Protein AF-A0A4R4XXM4-F1 (afdb_monomer)

Radius of gyration: 14.5 Å; Cα contacts (8 Å, |Δi|>4): 293; chains: 1; bounding box: 31×34×39 Å

Nearest PDB structures (foldseek):
  8iha-assembly1_B  TM=5.833E-01  e=1.882E+00  Mycobacterium tuberculosis H37Rv
  3njo-assembly1_A  TM=2.611E-01  e=1.439E-01  Arabidopsis thaliana
  1v8c-assembly1_A  TM=3.221E-01  e=2.122E+00  Thermus thermophilus
  4ds8-assembly1_A  TM=2.256E-01  e=7.677E-01  Arabidopsis thaliana
  5f9d-assembly1_A  TM=2.824E-01  e=3.225E+00  Helicobacter pylori

pLDDT: mean 84.06, std 13.47, range [37.56, 96.31]

Solvent-accessible surface area (backbone atoms only — not comparable to full-atom values): 7434 Å² total; per-residue (Å²): 141,76,93,76,83,72,74,59,45,68,72,55,58,54,71,68,58,54,20,57,60,40,74,67,22,65,58,47,69,52,77,43,77,54,92,40,22,17,34,30,44,18,77,60,39,24,35,42,35,32,36,56,48,80,40,76,83,78,81,40,88,53,80,68,43,79,38,85,90,40,75,25,31,36,67,44,78,40,83,79,56,38,25,14,27,32,33,34,73,62,37,78,31,90,88,49,92,80,26,23,34,32,42,36,24,35,22,37,30,72,51,66,63,100,70,58,36,51,65,37,18,48,56,49,44,33,52,36,52,73,67,47,77,86,111

Organism: NCBI:txid2530387

Foldseek 3Di:
DDPPPDDQQVPLDDPVLVCVLVVNFDWDWPQDPDRFKTWTAGPLGKIKMKGKDWFDDDAAPDDWDDLPPFTWHFNDADVVQGKTKIKHFQAFDPPPPRIGTMIMIMIGRNSSPPDHRHVSRSVRSSSSSVRRDRD

Sequence (135 aa):
MRDRGGFDPCEILDQAAIRDAAMAGSADSAGGEGLYACKWMADNSVAVTVSFEVGALGSGSVPPVDLAGVPGIVAQVSADPPTCAVGWEHRKNANANGESEIVQIEIMNMGRVPMDPCANATKLAQQARAKLPTA

Mean predicted aligned error: 6.55 Å

Secondary structure (DSSP, 8-state):
--------TTTSS-HHHHHHHTTT--EEEE--SSTTEEEEEETTSEEEEEEEEEE-----SSPPEESSSSEEEEEEEEETTEEEEEEEEEEE-TTTTTPEEEEEEEEEETT--S--HHHHHHHHHHHHHHHSPP-

InterPro domains:
  IPR024520 Protein of unknown function DUF3558 [PF12079] (6-128)

Structure (mmCIF, N/CA/C/O backbone):
data_AF-A0A4R4XXM4-F1
#
_entry.id   AF-A0A4R4XXM4-F1
#
loop_
_atom_site.group_PDB
_atom_site.id
_atom_site.type_symbol
_atom_site.label_atom_id
_atom_site.label_alt_id
_atom_site.label_comp_id
_atom_site.label_asym_id
_atom_site.label_entity_id
_atom_site.label_seq_id
_atom_site.pdbx_PDB_ins_code
_atom_site.Cartn_x
_atom_site.Cartn_y
_atom_site.Cartn_z
_atom_site.occupancy
_atom_site.B_iso_or_equiv
_atom_site.auth_seq_id
_atom_site.auth_comp_id
_atom_site.auth_asym_id
_atom_site.auth_atom_id
_atom_site.pdbx_PDB_model_num
ATOM 1 N N . MET A 1 1 ? -14.823 -18.931 24.014 1.00 37.56 1 MET A N 1
ATOM 2 C CA . MET A 1 1 ? -13.484 -18.753 24.632 1.00 37.56 1 MET A CA 1
ATOM 3 C C . MET A 1 1 ? -12.474 -19.327 23.643 1.00 37.56 1 MET A C 1
ATOM 5 O O . MET A 1 1 ? -12.473 -20.532 23.491 1.00 37.56 1 MET A O 1
ATOM 9 N N . ARG A 1 2 ? -11.660 -18.605 22.873 1.00 38.28 2 ARG A N 1
ATOM 10 C CA . ARG A 1 2 ? -11.156 -17.227 22.892 1.00 38.28 2 ARG A CA 1
ATOM 11 C C . ARG A 1 2 ? -10.941 -16.818 21.421 1.00 38.28 2 ARG A C 1
ATOM 13 O O . ARG A 1 2 ? -10.119 -17.454 20.769 1.00 38.28 2 ARG A O 1
ATOM 20 N N . ASP A 1 3 ? -11.612 -15.780 20.928 1.00 38.19 3 ASP A N 1
ATOM 21 C CA . ASP A 1 3 ? -11.178 -15.092 19.705 1.00 38.19 3 ASP A CA 1
ATOM 22 C C . ASP A 1 3 ? -9.888 -14.336 20.029 1.00 38.19 3 ASP A C 1
ATOM 24 O O . ASP A 1 3 ? -9.898 -13.210 20.520 1.00 38.19 3 ASP A O 1
ATOM 28 N N . ARG A 1 4 ? -8.747 -14.994 19.822 1.00 44.00 4 ARG A N 1
ATOM 29 C CA . ARG A 1 4 ? -7.448 -14.326 19.679 1.00 44.00 4 ARG A CA 1
ATOM 30 C C . ARG A 1 4 ? -7.235 -14.012 18.198 1.00 44.00 4 ARG A C 1
ATOM 32 O O . ARG A 1 4 ? -6.269 -14.479 17.610 1.00 44.00 4 ARG A O 1
ATOM 39 N N . GLY A 1 5 ? -8.179 -13.293 17.591 1.00 48.34 5 GLY A N 1
ATOM 40 C CA . GLY A 1 5 ? -8.130 -12.896 16.183 1.00 48.34 5 GLY A CA 1
ATOM 41 C C . GLY A 1 5 ? -7.086 -11.806 15.952 1.00 48.34 5 GLY A C 1
ATOM 42 O O . GLY A 1 5 ? -7.436 -10.642 15.772 1.00 48.34 5 GLY A O 1
ATOM 43 N N . GLY A 1 6 ? -5.807 -12.168 16.050 1.00 59.84 6 GLY A N 1
ATOM 44 C CA . GLY A 1 6 ? -4.723 -11.394 15.458 1.00 59.84 6 GLY A CA 1
ATOM 45 C C . GLY A 1 6 ? -4.684 -11.712 13.968 1.00 59.84 6 GLY A C 1
ATOM 46 O O . GLY A 1 6 ? -4.678 -12.886 13.606 1.00 59.84 6 GLY A O 1
ATOM 47 N N . PHE A 1 7 ? -4.730 -10.687 13.121 1.00 71.62 7 PHE A N 1
ATOM 48 C CA . PHE A 1 7 ? -4.552 -10.859 11.682 1.00 71.62 7 PHE A CA 1
ATOM 49 C C . PHE A 1 7 ? -3.080 -11.122 11.400 1.00 71.62 7 PHE A C 1
ATOM 51 O O . PHE A 1 7 ? -2.232 -10.399 11.921 1.00 71.62 7 PHE A O 1
ATOM 58 N N . ASP A 1 8 ? -2.787 -12.137 10.590 1.00 80.56 8 ASP A N 1
ATOM 59 C CA . ASP A 1 8 ? -1.444 -12.325 10.055 1.00 80.56 8 ASP A CA 1
ATOM 60 C C . ASP A 1 8 ? -1.240 -11.335 8.894 1.00 80.56 8 ASP A C 1
ATOM 62 O O . ASP A 1 8 ? -1.920 -11.451 7.867 1.00 80.56 8 ASP A O 1
ATOM 66 N N . PRO A 1 9 ? -0.326 -10.354 9.014 1.00 84.12 9 PRO A N 1
ATOM 67 C CA . PRO A 1 9 ? -0.070 -9.390 7.950 1.00 84.12 9 PRO A CA 1
ATOM 68 C C . PRO A 1 9 ? 0.410 -10.046 6.650 1.00 84.12 9 PRO A C 1
ATOM 70 O O . PRO A 1 9 ? 0.211 -9.481 5.574 1.00 84.12 9 PRO A O 1
ATOM 73 N N . CYS A 1 10 ? 1.019 -11.234 6.732 1.00 86.00 10 CYS A N 1
ATOM 74 C CA . CYS A 1 10 ? 1.502 -11.974 5.573 1.00 86.00 10 CYS A CA 1
ATOM 75 C C . CYS A 1 10 ? 0.381 -12.620 4.749 1.00 86.00 10 CYS A C 1
ATOM 77 O O . CYS A 1 10 ? 0.598 -12.925 3.578 1.00 86.00 10 CYS A O 1
ATOM 79 N N . GLU A 1 11 ? -0.809 -12.820 5.321 1.00 86.44 11 GLU A N 1
ATOM 80 C CA . GLU A 1 11 ? -1.919 -13.510 4.646 1.00 86.44 11 GLU A CA 1
ATOM 81 C C . GLU A 1 11 ? -2.938 -12.551 4.008 1.00 86.44 11 GLU A C 1
ATOM 83 O O . GLU A 1 11 ? -3.852 -12.973 3.299 1.00 86.44 11 GLU A O 1
ATOM 88 N N . ILE A 1 12 ? -2.792 -11.241 4.224 1.00 87.44 12 ILE A N 1
ATOM 89 C CA . ILE A 1 12 ? -3.763 -10.245 3.748 1.00 87.44 12 ILE A CA 1
ATOM 90 C C . ILE A 1 12 ? -3.672 -10.051 2.237 1.00 87.44 12 ILE A C 1
ATOM 92 O O . ILE A 1 12 ? -4.690 -9.914 1.562 1.00 87.44 12 ILE A O 1
ATOM 96 N N . LEU A 1 13 ? -2.470 -10.020 1.673 1.00 89.06 13 LEU A N 1
ATOM 97 C CA . LEU A 1 13 ? -2.276 -9.786 0.244 1.00 89.06 13 LEU A CA 1
ATOM 98 C C . LEU A 1 13 ? -2.030 -11.107 -0.482 1.00 89.06 13 LEU A C 1
ATOM 100 O O . LEU A 1 13 ? -1.246 -11.935 -0.032 1.00 89.06 13 LEU A O 1
ATOM 104 N N . ASP A 1 14 ? -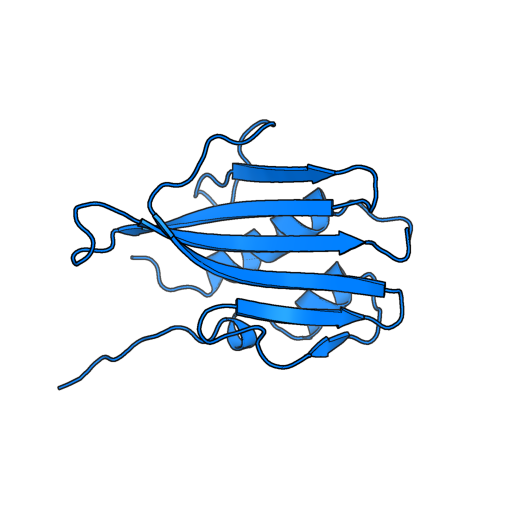2.673 -11.293 -1.638 1.00 88.69 14 ASP A N 1
ATOM 105 C CA . ASP A 1 14 ? -2.367 -12.457 -2.474 1.00 88.69 14 ASP A CA 1
ATOM 106 C C . ASP A 1 14 ? -1.001 -12.283 -3.134 1.00 88.69 14 ASP A C 1
ATOM 108 O O . ASP A 1 14 ? -0.605 -11.176 -3.510 1.00 88.69 14 ASP A O 1
ATOM 112 N N . GLN A 1 15 ? -0.313 -13.394 -3.391 1.00 87.31 15 GLN A N 1
ATOM 113 C CA . GLN A 1 15 ? 0.996 -13.367 -4.044 1.00 87.31 15 GLN A CA 1
ATOM 114 C C . GLN A 1 15 ? 0.963 -12.678 -5.421 1.00 87.31 15 GLN A C 1
ATOM 116 O O . GLN A 1 15 ? 1.932 -12.024 -5.803 1.00 87.31 15 GLN A O 1
ATOM 121 N N . ALA A 1 16 ? -0.147 -12.787 -6.159 1.00 89.81 16 ALA A N 1
ATOM 122 C CA . ALA A 1 16 ? -0.327 -12.087 -7.432 1.00 89.81 16 ALA A CA 1
ATOM 123 C C . ALA A 1 16 ? -0.344 -10.560 -7.253 1.00 89.81 16 ALA A C 1
ATOM 125 O O . ALA A 1 16 ? 0.306 -9.848 -8.011 1.00 89.81 16 ALA A O 1
ATOM 126 N N . ALA A 1 17 ? -1.010 -10.062 -6.209 1.00 91.75 17 ALA A N 1
ATOM 127 C CA . ALA A 1 17 ? -1.052 -8.637 -5.900 1.00 91.75 17 ALA A CA 1
ATOM 128 C C . ALA A 1 17 ? 0.333 -8.091 -5.538 1.00 91.75 17 ALA A C 1
ATOM 130 O O . ALA A 1 17 ? 0.726 -7.029 -6.018 1.00 91.75 17 ALA A O 1
ATOM 131 N N . ILE A 1 18 ? 1.085 -8.846 -4.729 1.00 91.38 18 ILE A N 1
ATOM 132 C CA . ILE A 1 18 ? 2.456 -8.498 -4.342 1.00 91.38 18 ILE A CA 1
ATOM 133 C C . ILE A 1 18 ? 3.358 -8.453 -5.579 1.00 91.38 18 ILE A C 1
ATOM 135 O O . ILE A 1 18 ? 4.079 -7.477 -5.769 1.00 91.38 18 ILE A O 1
ATOM 139 N N . ARG A 1 19 ? 3.283 -9.466 -6.453 1.00 90.25 19 ARG A N 1
ATOM 140 C CA . ARG A 1 19 ? 4.048 -9.500 -7.710 1.00 90.25 19 ARG A CA 1
ATOM 141 C C . ARG A 1 19 ? 3.703 -8.323 -8.615 1.00 90.25 19 ARG A C 1
ATOM 143 O O . ARG A 1 19 ? 4.614 -7.670 -9.108 1.00 90.25 19 ARG A O 1
ATOM 150 N N . ASP A 1 20 ? 2.423 -8.019 -8.805 1.00 91.81 20 ASP A N 1
ATOM 151 C CA . ASP A 1 20 ? 1.989 -6.875 -9.614 1.00 91.81 20 ASP A CA 1
ATOM 152 C C . ASP A 1 20 ? 2.534 -5.552 -9.056 1.00 91.81 20 ASP A C 1
ATOM 154 O O . ASP A 1 20 ? 3.079 -4.737 -9.801 1.00 91.81 20 ASP A O 1
ATOM 158 N N . ALA A 1 21 ? 2.421 -5.341 -7.741 1.00 91.19 21 ALA A N 1
ATOM 159 C CA . ALA A 1 21 ? 2.902 -4.130 -7.079 1.00 91.19 21 ALA A CA 1
ATOM 160 C C . ALA A 1 21 ? 4.432 -3.996 -7.124 1.00 91.19 21 ALA A C 1
ATOM 162 O O . ALA A 1 21 ? 4.948 -2.881 -7.224 1.00 91.19 21 ALA A O 1
ATOM 163 N N . ALA A 1 22 ? 5.138 -5.127 -7.105 1.00 89.00 22 ALA A N 1
ATOM 164 C CA . ALA A 1 22 ? 6.582 -5.225 -7.271 1.00 89.00 22 ALA A CA 1
ATOM 165 C C . ALA A 1 22 ? 7.025 -5.313 -8.746 1.00 89.00 22 ALA A C 1
ATOM 167 O O . ALA A 1 22 ? 8.156 -5.709 -9.026 1.00 89.00 22 ALA A O 1
ATOM 168 N N . MET A 1 23 ? 6.165 -4.940 -9.703 1.00 90.25 23 MET A N 1
ATOM 169 C CA . MET A 1 23 ? 6.479 -4.901 -11.140 1.00 90.25 23 MET A CA 1
ATOM 170 C C . MET A 1 23 ? 6.912 -6.260 -11.712 1.00 90.25 23 MET A C 1
ATOM 172 O O . MET A 1 23 ? 7.900 -6.363 -12.437 1.00 90.25 23 MET A O 1
ATOM 176 N N . ALA A 1 24 ? 6.154 -7.303 -11.376 1.00 82.31 24 ALA A N 1
ATOM 177 C CA . ALA A 1 24 ? 6.359 -8.699 -11.762 1.00 82.31 24 ALA A CA 1
ATOM 178 C C . ALA A 1 24 ? 7.677 -9.333 -11.280 1.00 82.31 24 ALA A C 1
ATOM 180 O O . ALA A 1 24 ? 7.993 -10.451 -11.693 1.00 82.31 24 ALA A O 1
ATOM 181 N N . GLY A 1 25 ? 8.416 -8.665 -10.387 1.00 73.50 25 GLY A N 1
ATOM 182 C CA . GLY A 1 25 ? 9.579 -9.255 -9.739 1.00 73.50 25 GLY A CA 1
ATOM 183 C C . GLY A 1 25 ? 9.192 -10.478 -8.908 1.00 73.50 25 GLY A C 1
ATOM 184 O O . GLY A 1 25 ? 8.101 -10.548 -8.326 1.00 73.50 25 GLY A O 1
ATOM 185 N N . SER A 1 26 ? 10.077 -11.471 -8.867 1.00 73.62 26 SER A N 1
ATOM 186 C CA . SER A 1 26 ? 9.863 -12.645 -8.022 1.00 73.62 26 SER A CA 1
ATOM 187 C C . SER A 1 26 ? 10.025 -12.214 -6.572 1.00 73.62 26 SER A C 1
ATOM 189 O O . SER A 1 26 ? 11.133 -11.950 -6.119 1.00 73.62 26 SER A O 1
ATOM 191 N N . ALA A 1 27 ? 8.902 -12.072 -5.874 1.00 72.62 27 ALA A N 1
ATOM 192 C CA . ALA A 1 27 ? 8.876 -11.678 -4.479 1.00 72.62 27 ALA A CA 1
ATOM 193 C C . ALA A 1 27 ? 8.991 -12.917 -3.590 1.00 72.62 27 ALA A C 1
ATOM 195 O O . ALA A 1 27 ? 8.057 -13.725 -3.526 1.00 72.62 27 ALA A O 1
ATOM 196 N N . ASP A 1 28 ? 10.114 -13.031 -2.888 1.00 69.56 28 ASP A N 1
ATOM 197 C CA . ASP A 1 28 ? 10.217 -13.931 -1.750 1.00 69.56 28 ASP A CA 1
ATOM 198 C C . ASP A 1 28 ? 9.683 -13.192 -0.520 1.00 69.56 28 ASP A C 1
ATOM 200 O O . ASP A 1 28 ? 10.028 -12.036 -0.246 1.00 69.56 28 ASP A O 1
ATOM 204 N N . SER A 1 29 ? 8.800 -13.849 0.229 1.00 61.44 29 SER A N 1
ATOM 205 C CA . SER A 1 29 ? 8.452 -13.385 1.567 1.00 61.44 29 SER A CA 1
ATOM 206 C C . SER A 1 29 ? 9.694 -13.530 2.439 1.00 61.44 29 SER A C 1
ATOM 208 O O . SER A 1 29 ? 10.058 -14.648 2.816 1.00 61.44 29 SER A O 1
ATOM 210 N N . ALA A 1 30 ? 10.336 -12.417 2.788 1.00 60.44 30 ALA A N 1
ATOM 211 C CA . ALA A 1 30 ? 11.189 -12.391 3.963 1.00 60.44 30 ALA A CA 1
ATOM 212 C C . ALA A 1 30 ? 10.223 -12.472 5.151 1.00 60.44 30 ALA A C 1
ATOM 214 O O . ALA A 1 30 ? 9.672 -11.459 5.569 1.00 60.44 30 ALA A O 1
ATOM 215 N N . GLY A 1 31 ? 9.893 -13.696 5.583 1.00 53.47 31 GLY A N 1
ATOM 216 C CA . GLY A 1 31 ? 8.861 -13.945 6.590 1.00 53.47 31 GLY A CA 1
ATOM 217 C C . GLY A 1 31 ? 8.984 -12.976 7.769 1.00 53.47 31 GLY A C 1
ATOM 218 O O . GLY A 1 31 ? 10.026 -12.947 8.413 1.00 53.47 31 GLY A O 1
ATOM 219 N N . GLY A 1 32 ? 7.925 -12.182 7.968 1.00 54.38 32 GLY A N 1
ATOM 220 C CA . GLY A 1 32 ? 7.671 -11.236 9.056 1.00 54.38 32 GLY A CA 1
ATOM 221 C C . GLY A 1 32 ? 8.874 -10.529 9.688 1.00 54.38 32 GLY A C 1
ATOM 222 O O . GLY A 1 32 ? 9.529 -11.085 10.569 1.00 54.38 32 GLY A O 1
ATOM 223 N N . GLU A 1 33 ? 9.078 -9.240 9.393 1.00 52.44 33 GLU A N 1
ATOM 224 C CA . GLU A 1 33 ? 9.807 -8.349 10.312 1.00 52.44 33 GLU A CA 1
ATOM 225 C C . GLU A 1 33 ? 8.908 -8.069 11.548 1.00 52.44 33 GLU A C 1
ATOM 227 O O . GLU A 1 33 ? 8.425 -6.963 11.757 1.00 52.44 33 GLU A O 1
ATOM 232 N N . GLY A 1 34 ? 8.635 -9.098 12.366 1.00 56.09 34 GLY A N 1
ATOM 233 C CA . GLY A 1 34 ? 7.852 -9.019 13.609 1.00 56.09 34 GLY A CA 1
ATOM 234 C C . GLY A 1 34 ? 6.430 -9.599 13.547 1.00 56.09 34 GLY A C 1
ATOM 235 O O . GLY A 1 34 ? 5.939 -10.005 12.503 1.00 56.09 34 GLY A O 1
ATOM 236 N N . LEU A 1 35 ? 5.750 -9.643 14.702 1.00 69.56 35 LEU A N 1
ATOM 237 C CA . LEU A 1 35 ? 4.390 -10.206 14.852 1.00 69.56 35 LEU A CA 1
ATOM 238 C C . LEU A 1 35 ? 3.284 -9.375 14.174 1.00 69.56 35 LEU A C 1
ATOM 240 O O . LEU A 1 35 ? 2.154 -9.840 14.074 1.00 69.56 35 LEU A O 1
ATOM 244 N N . TYR A 1 36 ? 3.598 -8.145 13.761 1.00 84.69 36 TYR A N 1
ATOM 245 C CA . TYR A 1 36 ? 2.630 -7.162 13.264 1.00 84.69 36 TYR A CA 1
ATOM 246 C C . TYR A 1 36 ? 3.015 -6.581 11.905 1.00 84.69 36 TYR A C 1
ATOM 248 O O . TYR A 1 36 ? 2.362 -5.653 11.440 1.00 84.69 36 TYR A O 1
ATOM 256 N N . ALA A 1 37 ? 4.053 -7.109 11.252 1.00 89.12 37 ALA A N 1
ATOM 257 C CA . ALA A 1 37 ? 4.425 -6.680 9.914 1.00 89.12 37 ALA A CA 1
ATOM 258 C C . ALA A 1 37 ? 4.887 -7.853 9.053 1.00 89.12 37 ALA A C 1
ATOM 260 O O . ALA A 1 37 ? 5.501 -8.798 9.541 1.00 89.12 37 ALA A O 1
ATOM 261 N N . CYS A 1 38 ? 4.622 -7.763 7.756 1.00 90.62 38 CYS A N 1
ATOM 262 C CA . CYS A 1 38 ? 5.135 -8.680 6.756 1.00 90.62 38 CYS A CA 1
ATOM 263 C C . CYS A 1 38 ? 5.790 -7.911 5.624 1.00 90.62 38 CYS A C 1
ATOM 265 O O . CYS A 1 38 ? 5.290 -6.865 5.210 1.00 90.62 38 CYS A O 1
ATOM 267 N N . LYS A 1 39 ? 6.903 -8.446 5.128 1.00 91.25 39 LYS A N 1
ATOM 268 C CA . LYS A 1 39 ? 7.713 -7.810 4.103 1.00 91.25 39 LYS A CA 1
ATOM 269 C C . LYS A 1 39 ? 8.063 -8.800 3.009 1.00 91.25 39 LYS A C 1
ATOM 271 O O . LYS A 1 39 ? 8.501 -9.922 3.257 1.00 91.25 39 LYS A O 1
ATOM 276 N N . TRP A 1 40 ? 7.919 -8.341 1.783 1.00 91.44 40 TRP A N 1
ATOM 277 C CA . TRP A 1 40 ? 8.333 -9.057 0.593 1.00 91.44 40 TRP A CA 1
ATOM 278 C C . TRP A 1 40 ? 9.403 -8.243 -0.103 1.00 91.44 40 TRP A C 1
ATOM 280 O O . TRP A 1 40 ? 9.273 -7.026 -0.228 1.00 91.44 40 TRP A O 1
ATOM 290 N N . MET A 1 41 ? 10.454 -8.918 -0.551 1.00 92.06 41 MET A N 1
ATOM 291 C CA . MET A 1 41 ? 11.496 -8.308 -1.363 1.00 92.06 41 MET A CA 1
ATOM 292 C C . MET A 1 41 ? 11.505 -9.002 -2.716 1.00 92.06 41 MET A C 1
ATOM 294 O O . MET A 1 41 ? 11.664 -10.221 -2.790 1.00 92.06 41 MET A O 1
ATOM 298 N N . ALA A 1 42 ? 11.317 -8.228 -3.776 1.00 92.00 42 ALA A N 1
ATOM 299 C CA . ALA A 1 42 ? 11.448 -8.717 -5.135 1.00 92.00 42 ALA A CA 1
ATOM 300 C C . ALA A 1 42 ? 12.908 -8.681 -5.613 1.00 92.00 42 ALA A C 1
ATOM 302 O O . ALA A 1 42 ? 13.712 -7.861 -5.164 1.00 92.00 42 ALA A O 1
ATOM 303 N N . ASP A 1 43 ? 13.239 -9.555 -6.562 1.00 91.56 43 ASP A N 1
ATOM 304 C CA . ASP A 1 43 ? 14.542 -9.620 -7.244 1.00 91.56 43 ASP A CA 1
ATOM 305 C C . ASP A 1 43 ? 14.993 -8.285 -7.872 1.00 91.56 43 ASP A C 1
ATOM 307 O O . ASP A 1 43 ? 16.182 -7.963 -7.883 1.00 91.56 43 ASP A O 1
ATOM 311 N N . ASN A 1 44 ? 14.051 -7.459 -8.323 1.00 92.75 44 ASN A N 1
ATOM 312 C CA . ASN A 1 44 ? 14.285 -6.103 -8.821 1.00 92.75 44 ASN A CA 1
ATOM 313 C C . ASN A 1 44 ? 14.482 -5.046 -7.714 1.00 92.75 44 ASN A C 1
ATOM 315 O O . ASN A 1 44 ? 14.485 -3.850 -8.004 1.00 92.75 44 ASN A O 1
ATOM 319 N N . SER A 1 45 ? 14.659 -5.467 -6.457 1.00 93.44 45 SER A N 1
ATOM 320 C CA . SER A 1 45 ? 14.855 -4.599 -5.288 1.00 93.44 45 SER A CA 1
ATOM 321 C C . SER A 1 45 ? 13.675 -3.660 -4.991 1.00 93.44 45 SER A C 1
ATOM 323 O O . SER A 1 45 ? 13.866 -2.546 -4.499 1.00 93.44 45 SER A O 1
ATOM 325 N N . VAL A 1 46 ? 12.448 -4.093 -5.283 1.00 95.06 46 VAL A N 1
ATOM 326 C CA . VAL A 1 46 ? 11.231 -3.465 -4.753 1.00 95.06 46 VAL A CA 1
ATOM 327 C C . VAL A 1 46 ? 10.806 -4.207 -3.488 1.00 95.06 46 VAL A C 1
ATOM 329 O O . VAL A 1 46 ? 10.598 -5.420 -3.513 1.00 95.06 46 VAL A O 1
ATOM 332 N N . ALA A 1 47 ? 10.666 -3.475 -2.385 1.00 94.31 47 ALA A N 1
ATOM 333 C CA . ALA A 1 47 ? 10.106 -3.987 -1.146 1.00 94.31 47 ALA A CA 1
ATOM 334 C C . ALA A 1 47 ? 8.632 -3.593 -1.027 1.00 94.31 47 ALA A C 1
ATOM 336 O O . ALA A 1 47 ? 8.271 -2.446 -1.295 1.00 94.31 47 ALA A O 1
ATOM 337 N N . VAL A 1 48 ? 7.807 -4.535 -0.585 1.00 94.38 48 VAL A N 1
ATOM 338 C CA . VAL A 1 48 ? 6.418 -4.307 -0.177 1.00 94.38 48 VAL A CA 1
ATOM 339 C C . VAL A 1 48 ? 6.323 -4.666 1.297 1.00 94.38 48 VAL A C 1
ATOM 341 O O . VAL A 1 48 ? 6.740 -5.758 1.676 1.00 94.38 48 VAL A O 1
ATOM 344 N N . THR A 1 49 ? 5.762 -3.784 2.116 1.00 94.12 49 THR A N 1
ATOM 345 C CA . THR A 1 49 ? 5.566 -4.023 3.549 1.00 94.12 49 THR A CA 1
ATOM 346 C C . THR A 1 49 ? 4.111 -3.777 3.910 1.00 94.12 49 THR A C 1
ATOM 348 O O . THR A 1 49 ? 3.544 -2.758 3.527 1.00 94.12 49 THR A O 1
ATOM 351 N N . VAL A 1 50 ? 3.509 -4.694 4.662 1.00 93.38 50 VAL A N 1
ATOM 352 C CA . VAL A 1 50 ? 2.219 -4.501 5.335 1.00 93.38 50 VAL A CA 1
ATOM 353 C C . VAL A 1 50 ? 2.491 -4.489 6.829 1.00 93.38 50 VAL A C 1
ATOM 355 O O . VAL A 1 50 ? 3.092 -5.437 7.328 1.00 93.38 50 VAL A O 1
ATOM 358 N N . SER A 1 51 ? 2.051 -3.460 7.546 1.00 92.12 51 SER A N 1
ATOM 359 C CA . SER A 1 51 ? 2.193 -3.372 9.000 1.00 92.12 51 SER A CA 1
ATOM 360 C C . SER A 1 51 ? 0.892 -2.980 9.698 1.00 92.12 51 SER A C 1
ATOM 362 O O . SER A 1 51 ? 0.022 -2.319 9.129 1.00 92.12 51 SER A O 1
ATOM 364 N N . PHE A 1 52 ? 0.779 -3.425 10.947 1.00 89.88 52 PHE A N 1
ATOM 365 C CA . PHE A 1 52 ? -0.278 -3.105 11.894 1.00 89.88 52 PHE A CA 1
ATOM 366 C C . PHE A 1 52 ? 0.324 -2.373 13.081 1.00 89.88 52 PHE A C 1
ATOM 368 O O . PHE A 1 52 ? 1.260 -2.858 13.716 1.00 89.88 52 PHE A O 1
ATOM 375 N N . GLU A 1 53 ? -0.254 -1.230 13.416 1.00 88.25 53 GLU A N 1
ATOM 376 C CA . GLU A 1 53 ? 0.186 -0.401 14.533 1.00 88.25 53 GLU A CA 1
ATOM 377 C C . GLU A 1 53 ? -1.023 0.027 15.364 1.00 88.25 53 GLU A C 1
ATOM 379 O O . GLU A 1 53 ? -2.141 0.119 14.860 1.00 88.25 53 GLU A O 1
ATOM 384 N N . VAL A 1 54 ? -0.822 0.274 16.657 1.00 87.06 54 VAL A N 1
ATOM 385 C CA . VAL A 1 54 ? -1.850 0.876 17.515 1.00 87.06 54 VAL A CA 1
ATOM 386 C C . VAL A 1 54 ? -1.455 2.321 17.764 1.00 87.06 54 VAL A C 1
ATOM 388 O O . VAL A 1 54 ? -0.326 2.587 18.173 1.00 87.06 54 VAL A O 1
ATOM 391 N N . GLY A 1 55 ? -2.374 3.247 17.509 1.00 86.25 55 GLY A N 1
ATOM 392 C CA . GLY A 1 55 ? -2.137 4.663 17.745 1.00 86.25 55 GLY A CA 1
ATOM 393 C C . GLY A 1 55 ? -3.160 5.559 17.060 1.00 86.25 55 GLY A C 1
ATOM 394 O O . GLY A 1 55 ? -4.298 5.166 16.796 1.00 86.25 55 GLY A O 1
ATOM 395 N N . ALA A 1 56 ? -2.741 6.788 16.771 1.00 81.62 56 ALA A N 1
ATOM 396 C CA . ALA A 1 56 ? -3.512 7.745 15.988 1.00 81.62 56 ALA A CA 1
ATOM 397 C C . ALA A 1 56 ? -2.951 7.820 14.568 1.00 81.62 56 ALA A C 1
ATOM 399 O O . ALA A 1 56 ? -1.739 7.952 14.382 1.00 81.62 56 ALA A O 1
ATOM 400 N N . LEU A 1 57 ? -3.833 7.755 13.569 1.00 81.38 57 LEU A N 1
ATOM 401 C CA . LEU A 1 57 ? -3.426 7.980 12.191 1.00 81.38 57 LEU A CA 1
ATOM 402 C C . LEU A 1 57 ? -2.928 9.426 12.069 1.00 81.38 57 LEU A C 1
ATOM 404 O O . LEU A 1 57 ? -3.633 10.362 12.450 1.00 81.38 57 LEU A O 1
ATOM 408 N N . GLY A 1 58 ? -1.696 9.601 11.592 1.00 78.50 58 GLY A N 1
ATOM 409 C CA . GLY A 1 58 ? -1.101 10.924 11.422 1.00 78.50 58 GLY A CA 1
ATOM 410 C C . GLY A 1 58 ? -1.820 11.775 10.367 1.00 78.50 58 GLY A C 1
ATOM 411 O O . GLY A 1 58 ? -2.820 11.381 9.770 1.00 78.50 58 GLY A O 1
ATOM 412 N N . SER A 1 59 ? -1.288 12.963 10.093 1.00 75.25 59 SER A N 1
ATOM 413 C CA . SER A 1 59 ? -1.706 13.758 8.935 1.00 75.25 59 SER A CA 1
ATOM 414 C C . SER A 1 59 ? -0.862 13.387 7.716 1.00 75.25 59 SER A C 1
ATOM 416 O O . SER A 1 59 ? 0.365 13.413 7.798 1.00 75.25 59 SER A O 1
ATOM 418 N N . GLY A 1 60 ? -1.505 13.079 6.589 1.00 74.06 60 GLY A N 1
ATOM 419 C CA . GLY A 1 60 ? -0.803 12.865 5.323 1.00 74.06 60 GLY A CA 1
ATOM 420 C C . GLY A 1 60 ? -0.200 14.154 4.755 1.00 74.06 60 GLY A C 1
ATOM 421 O O . GLY A 1 60 ? -0.675 15.254 5.039 1.00 74.06 60 GLY A O 1
ATOM 422 N N . SER A 1 61 ? 0.843 14.019 3.935 1.00 70.31 61 SER A N 1
ATOM 423 C CA . SER A 1 61 ? 1.514 15.145 3.259 1.00 70.31 61 SER A CA 1
ATOM 424 C C . SER A 1 61 ? 0.879 15.527 1.915 1.00 70.31 61 SER A C 1
ATOM 426 O O . SER A 1 61 ? 1.219 16.556 1.332 1.00 70.31 61 SER A O 1
ATOM 428 N N . VAL A 1 62 ? -0.055 14.710 1.427 1.00 80.12 62 VAL A N 1
ATOM 429 C CA . VAL A 1 62 ? -0.799 14.885 0.173 1.00 80.12 62 VAL A CA 1
ATOM 430 C C . VAL A 1 62 ? -2.293 14.619 0.412 1.00 80.12 62 VAL A C 1
ATOM 432 O O . VAL A 1 62 ? -2.651 14.128 1.490 1.00 80.12 62 VAL A O 1
ATOM 435 N N . PRO A 1 63 ? -3.186 14.951 -0.546 1.00 83.56 63 PRO A N 1
ATOM 436 C CA . PRO A 1 63 ? -4.613 14.694 -0.396 1.00 83.56 63 PRO A CA 1
ATOM 437 C C . PRO A 1 63 ? -4.915 13.233 -0.017 1.00 83.56 63 PRO A C 1
ATOM 439 O O . PRO A 1 63 ? -4.227 12.331 -0.504 1.00 83.56 63 PRO A O 1
ATOM 442 N N . PRO A 1 64 ? -5.938 12.988 0.824 1.00 85.00 64 PRO A N 1
ATOM 443 C CA . PRO A 1 64 ? -6.366 11.637 1.171 1.00 85.00 64 PRO A CA 1
ATOM 444 C C . PRO A 1 64 ? -6.693 10.799 -0.067 1.00 85.00 64 PRO A C 1
ATOM 446 O O . PRO A 1 64 ? -7.208 11.313 -1.062 1.00 85.00 64 PRO A O 1
ATOM 449 N N . VAL A 1 65 ? -6.437 9.498 0.025 1.00 88.25 65 VAL A N 1
ATOM 450 C CA . VAL A 1 65 ? -6.783 8.519 -1.011 1.00 88.25 65 VAL A CA 1
ATOM 451 C C . VAL A 1 65 ? -8.077 7.800 -0.642 1.00 88.25 65 VAL A C 1
ATOM 453 O O . VAL A 1 65 ? -8.336 7.548 0.533 1.00 88.25 65 VAL A O 1
ATOM 456 N N . ASP A 1 66 ? -8.891 7.452 -1.638 1.00 89.38 66 ASP A N 1
ATOM 457 C CA . ASP A 1 66 ? -10.069 6.613 -1.415 1.00 89.38 66 ASP A CA 1
ATOM 458 C C . ASP A 1 66 ? -9.682 5.128 -1.425 1.00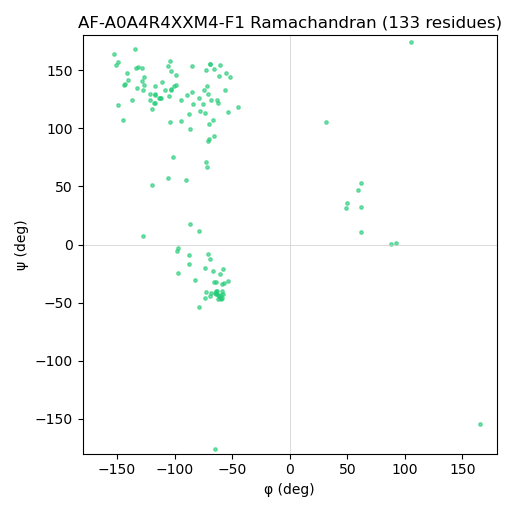 89.38 66 ASP A C 1
ATOM 460 O O . ASP A 1 66 ? -9.164 4.600 -2.416 1.00 89.38 66 ASP A O 1
ATOM 464 N N . LEU A 1 67 ? -9.948 4.448 -0.311 1.00 89.38 67 LEU A N 1
ATOM 465 C CA . LEU A 1 67 ? -9.730 3.015 -0.137 1.00 89.38 67 LEU A CA 1
ATOM 466 C C . LEU A 1 67 ? -11.069 2.272 -0.178 1.00 89.38 67 LEU A C 1
ATOM 468 O O . LEU A 1 67 ? -11.439 1.592 0.778 1.00 89.38 67 LEU A O 1
ATOM 472 N N . ALA A 1 68 ? -11.801 2.435 -1.286 1.00 84.69 68 ALA A N 1
ATOM 473 C CA . ALA A 1 68 ? -13.141 1.886 -1.495 1.00 84.69 68 ALA A CA 1
ATOM 474 C C . ALA A 1 68 ? -14.180 2.431 -0.494 1.00 84.69 68 ALA A C 1
ATOM 476 O O . ALA A 1 68 ? -14.882 1.676 0.180 1.00 84.69 68 ALA A O 1
ATOM 477 N N . GLY A 1 69 ? -14.275 3.759 -0.393 1.00 82.19 69 GLY A N 1
ATOM 478 C CA . GLY A 1 69 ? -15.210 4.461 0.492 1.00 82.19 69 GLY A CA 1
ATOM 479 C C . GLY A 1 69 ? -14.680 4.721 1.903 1.00 82.19 69 GLY A C 1
ATOM 480 O O . GLY A 1 69 ? -15.389 5.302 2.725 1.00 82.19 69 GLY A O 1
ATOM 481 N N . VAL A 1 70 ? -13.441 4.314 2.193 1.00 86.00 70 VAL A N 1
ATOM 482 C CA . VAL A 1 70 ? -12.744 4.613 3.449 1.00 86.00 70 VAL A CA 1
ATOM 483 C C . VAL A 1 70 ? -11.594 5.570 3.151 1.00 86.00 70 VAL A C 1
ATOM 485 O O . VAL A 1 70 ? -10.759 5.255 2.302 1.00 86.00 70 VAL A O 1
ATOM 488 N N . PRO A 1 71 ? -11.506 6.721 3.836 1.00 87.31 71 PRO A N 1
ATOM 489 C CA . PRO A 1 71 ? -10.394 7.634 3.632 1.00 87.31 71 PRO A CA 1
ATOM 490 C C . PRO A 1 71 ? -9.094 7.015 4.159 1.00 87.31 71 PRO A C 1
ATOM 492 O O . PRO A 1 71 ? -8.994 6.648 5.331 1.00 87.31 71 PRO A O 1
ATOM 495 N N . GLY A 1 72 ? -8.092 6.924 3.289 1.00 89.56 72 GLY A N 1
ATOM 496 C CA . GLY A 1 72 ? -6.707 6.641 3.643 1.00 89.56 72 GLY A CA 1
ATOM 497 C C . GLY A 1 72 ? -5.848 7.900 3.572 1.00 89.56 72 GLY A C 1
ATOM 498 O O . GLY A 1 72 ? -6.171 8.859 2.867 1.00 89.56 72 GLY A O 1
ATOM 499 N N . ILE A 1 73 ? -4.723 7.891 4.274 1.00 91.75 73 ILE A N 1
ATOM 500 C CA . ILE A 1 73 ? -3.683 8.912 4.156 1.00 91.75 73 ILE A CA 1
ATOM 501 C C . ILE A 1 73 ? -2.485 8.354 3.401 1.00 91.75 73 ILE A C 1
ATOM 503 O O . ILE A 1 73 ? -2.198 7.160 3.458 1.00 91.75 73 ILE A O 1
ATOM 507 N N . VAL A 1 74 ? -1.735 9.238 2.759 1.00 89.44 74 VAL A N 1
ATOM 508 C CA . VAL A 1 74 ? -0.366 8.943 2.340 1.00 89.44 74 VAL A CA 1
ATOM 509 C C . VAL A 1 74 ? 0.562 9.463 3.437 1.00 89.44 74 VAL A C 1
ATOM 511 O O . VAL A 1 74 ? 0.705 10.674 3.617 1.00 89.44 74 VAL A O 1
ATOM 514 N N . ALA A 1 75 ? 1.124 8.543 4.215 1.00 81.25 75 ALA A N 1
ATOM 515 C CA . ALA A 1 75 ? 1.896 8.829 5.423 1.00 81.25 75 ALA A CA 1
ATOM 516 C C . ALA A 1 75 ? 3.359 9.190 5.126 1.00 81.25 75 ALA A C 1
ATOM 518 O O . ALA A 1 75 ? 3.963 9.981 5.847 1.00 81.25 75 ALA A O 1
ATOM 519 N N . GLN A 1 76 ? 3.926 8.645 4.048 1.00 81.44 76 GLN A N 1
ATOM 520 C CA . GLN A 1 76 ? 5.316 8.876 3.663 1.00 81.44 76 GLN A CA 1
ATOM 521 C C . GLN A 1 76 ? 5.429 8.943 2.145 1.00 81.44 76 GLN A C 1
ATOM 523 O O . GLN A 1 76 ? 4.851 8.111 1.452 1.00 81.44 76 GLN A O 1
ATOM 528 N N . VAL A 1 77 ? 6.204 9.906 1.647 1.00 86.88 77 VAL A N 1
ATOM 529 C CA . VAL A 1 77 ? 6.653 9.975 0.252 1.00 86.88 77 VAL A CA 1
ATOM 530 C C . VAL A 1 77 ? 8.128 10.360 0.266 1.00 86.88 77 VAL A C 1
ATOM 532 O O . VAL A 1 77 ? 8.488 11.386 0.840 1.00 86.88 77 VAL A O 1
ATOM 535 N N . SER A 1 78 ? 8.980 9.552 -0.358 1.00 90.75 78 SER A N 1
ATOM 536 C CA . SER A 1 78 ? 10.388 9.886 -0.598 1.00 90.75 78 SER A CA 1
ATOM 537 C C . SER A 1 78 ? 10.699 9.734 -2.079 1.00 90.75 78 SER A C 1
ATOM 539 O O . SER A 1 78 ? 10.180 8.832 -2.732 1.00 90.75 78 SER A O 1
ATOM 541 N N . ALA A 1 79 ? 11.552 10.610 -2.608 1.00 90.56 79 ALA A N 1
ATOM 542 C CA . ALA A 1 79 ? 12.101 10.471 -3.955 1.00 90.56 79 ALA A CA 1
ATOM 543 C C . ALA A 1 79 ? 13.379 9.611 -3.979 1.00 90.56 79 ALA A C 1
ATOM 545 O O . ALA A 1 79 ? 13.787 9.157 -5.049 1.00 90.56 79 ALA A O 1
ATOM 546 N N . ASP A 1 80 ? 14.015 9.390 -2.822 1.00 91.06 80 ASP A N 1
ATOM 547 C CA . ASP A 1 80 ? 15.286 8.673 -2.727 1.00 91.06 80 ASP A CA 1
ATOM 548 C C . ASP A 1 80 ? 15.399 7.809 -1.447 1.00 91.06 80 ASP A C 1
ATOM 550 O O . ASP A 1 80 ? 15.537 8.363 -0.354 1.00 91.06 80 ASP A O 1
ATOM 554 N N . PRO A 1 81 ? 15.321 6.466 -1.556 1.00 92.50 81 PRO A N 1
ATOM 555 C CA . PRO A 1 81 ? 14.768 5.744 -2.708 1.00 92.50 81 PRO A CA 1
ATOM 556 C C . PRO A 1 81 ? 13.288 6.128 -2.922 1.00 92.50 81 PRO A C 1
ATOM 558 O O . PRO A 1 81 ? 12.615 6.496 -1.951 1.00 92.50 81 PRO A O 1
ATOM 561 N N . PRO A 1 82 ? 12.741 6.026 -4.152 1.00 96.19 82 PRO A N 1
ATOM 562 C CA . PRO A 1 82 ? 11.317 6.243 -4.389 1.00 96.19 82 PRO A CA 1
ATOM 563 C C . PRO A 1 82 ? 10.473 5.360 -3.464 1.00 96.19 82 PRO A C 1
ATOM 565 O O . PRO A 1 82 ? 10.520 4.134 -3.555 1.00 96.19 82 PRO A O 1
ATOM 568 N N . THR A 1 83 ? 9.736 5.983 -2.550 1.00 96.12 83 THR A N 1
ATOM 569 C CA . THR A 1 83 ? 9.012 5.292 -1.476 1.00 96.12 83 THR A CA 1
ATOM 570 C C . THR A 1 83 ? 7.660 5.93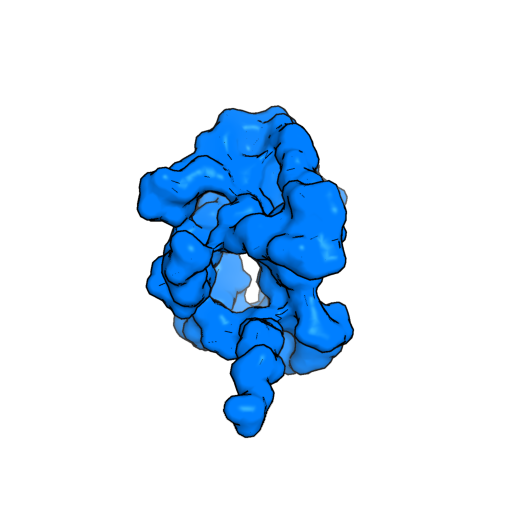8 -1.267 1.00 96.12 83 THR A C 1
ATOM 572 O O . THR A 1 83 ? 7.555 7.164 -1.313 1.00 96.12 83 THR A O 1
ATOM 575 N N . CYS A 1 84 ? 6.640 5.127 -1.001 1.00 95.69 84 CYS A N 1
ATOM 576 C CA . CYS A 1 84 ? 5.340 5.619 -0.579 1.00 95.69 84 CYS A CA 1
ATOM 577 C C . CYS A 1 84 ? 4.699 4.697 0.453 1.00 95.69 84 CYS A C 1
ATOM 579 O O . CYS A 1 84 ? 4.730 3.480 0.282 1.00 95.69 84 CYS A O 1
ATOM 581 N N . ALA A 1 85 ? 4.092 5.280 1.486 1.00 94.81 85 ALA A N 1
ATOM 582 C CA . ALA A 1 85 ? 3.308 4.553 2.477 1.00 94.81 85 ALA A CA 1
ATOM 583 C C . ALA A 1 85 ? 1.876 5.088 2.528 1.00 94.81 85 ALA A C 1
ATOM 585 O O . ALA A 1 85 ? 1.663 6.295 2.651 1.00 94.81 85 ALA A O 1
ATOM 586 N N . VAL A 1 86 ? 0.899 4.186 2.454 1.00 95.50 86 VAL A N 1
ATOM 587 C CA . VAL A 1 86 ? -0.533 4.478 2.568 1.00 95.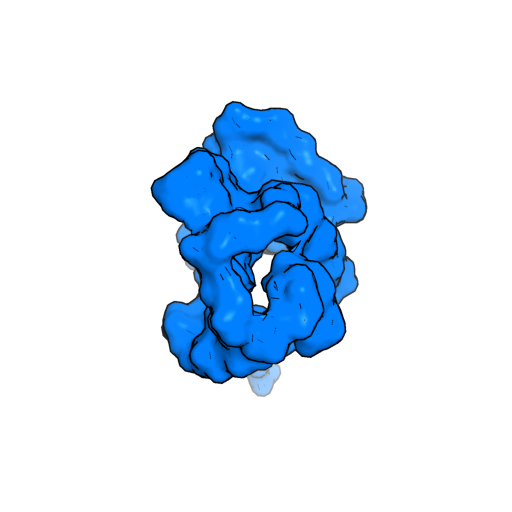50 86 VAL A CA 1
ATOM 588 C C . VAL A 1 86 ? -1.060 3.833 3.840 1.00 95.50 86 VAL A C 1
ATOM 590 O O . VAL A 1 86 ? -0.888 2.631 4.025 1.00 95.50 86 VAL A O 1
ATOM 593 N N . GLY A 1 87 ? -1.708 4.615 4.702 1.00 94.44 87 GLY A N 1
ATOM 594 C CA . GLY A 1 87 ? -2.235 4.149 5.983 1.00 94.44 87 GLY A CA 1
ATOM 595 C C . GLY A 1 87 ? -3.703 4.509 6.193 1.00 94.44 87 GLY A C 1
ATOM 596 O O . GLY A 1 87 ? -4.183 5.512 5.665 1.00 94.44 87 GLY A O 1
ATOM 597 N N . TRP A 1 88 ? -4.430 3.709 6.971 1.00 93.44 88 TRP A N 1
ATOM 598 C CA . TRP A 1 88 ? -5.812 4.009 7.359 1.00 93.44 88 TRP A CA 1
ATOM 599 C C . TRP A 1 88 ? -6.164 3.442 8.734 1.00 93.44 88 TRP A C 1
ATOM 601 O O . TRP A 1 88 ? -5.574 2.465 9.196 1.00 93.44 88 TRP A O 1
ATOM 611 N N . GLU A 1 89 ? -7.181 4.026 9.371 1.00 91.56 89 GLU A N 1
ATOM 612 C CA . GLU A 1 89 ? -7.781 3.444 10.572 1.00 91.56 89 GLU A CA 1
ATOM 613 C C . GLU A 1 89 ? -8.622 2.219 10.184 1.00 91.56 89 GLU A C 1
ATOM 615 O O . GLU A 1 89 ? -9.645 2.323 9.495 1.00 91.56 89 GLU A O 1
ATOM 620 N N . HIS A 1 90 ? -8.193 1.031 10.604 1.00 88.62 90 HIS A N 1
ATOM 621 C CA . HIS A 1 90 ? -8.933 -0.201 10.360 1.00 88.62 90 HIS A CA 1
ATOM 622 C C . HIS A 1 90 ? -10.099 -0.348 11.338 1.00 88.62 90 HIS A C 1
ATOM 624 O O . HIS A 1 90 ? -11.243 -0.485 10.905 1.00 88.62 90 HIS A O 1
ATOM 630 N N . ARG A 1 91 ? -9.819 -0.263 12.643 1.00 85.81 91 ARG A N 1
ATOM 631 C CA . ARG A 1 91 ? -10.829 -0.366 13.703 1.00 85.81 91 ARG A CA 1
ATOM 632 C C . ARG A 1 91 ? -10.430 0.419 14.940 1.00 85.81 91 ARG A C 1
ATOM 634 O O . ARG A 1 91 ? -9.245 0.590 15.216 1.00 85.81 91 ARG A O 1
ATOM 641 N N . LYS A 1 92 ? -11.414 0.841 15.734 1.00 82.62 92 LYS A N 1
ATOM 642 C CA . LYS A 1 92 ? -11.146 1.394 17.067 1.00 82.62 92 LYS A CA 1
ATOM 643 C C . LYS A 1 92 ? -10.698 0.272 17.995 1.00 82.62 92 LYS A C 1
ATOM 645 O O . LYS A 1 92 ? -11.352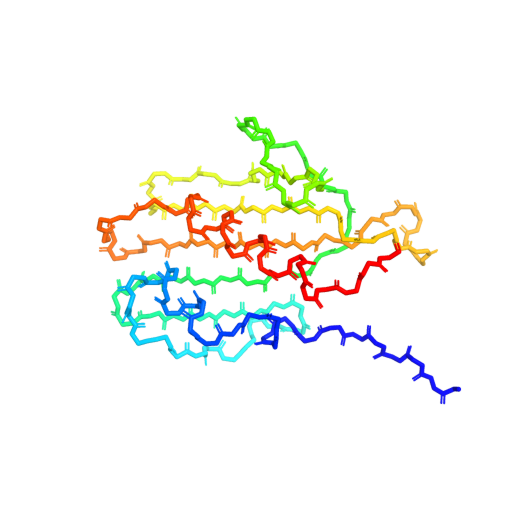 -0.766 18.089 1.00 82.62 92 LYS A O 1
ATOM 650 N N . ASN A 1 93 ? -9.588 0.479 18.690 1.00 69.81 93 ASN A N 1
ATOM 651 C CA . ASN A 1 93 ? -9.110 -0.460 19.685 1.00 69.81 93 ASN A CA 1
ATOM 652 C C . ASN A 1 93 ? -9.781 -0.136 21.025 1.00 69.81 93 ASN A C 1
ATOM 654 O O . ASN A 1 93 ? -9.371 0.765 21.756 1.00 69.81 93 ASN A O 1
ATOM 658 N N . ALA A 1 94 ? -10.825 -0.901 21.357 1.00 66.44 94 ALA A N 1
ATOM 659 C CA . ALA A 1 94 ? -11.574 -0.746 22.606 1.00 66.44 94 ALA A CA 1
ATOM 660 C C . ALA A 1 94 ? -10.699 -0.884 23.869 1.00 66.44 94 ALA A C 1
ATOM 662 O O . ALA A 1 94 ? -11.078 -0.393 24.929 1.00 66.44 94 ALA A O 1
ATOM 663 N N . ASN A 1 95 ? -9.529 -1.523 23.756 1.00 67.38 95 ASN A N 1
ATOM 664 C CA . ASN A 1 95 ? -8.607 -1.758 24.865 1.00 67.38 95 ASN A CA 1
ATOM 665 C C . ASN A 1 95 ? -7.470 -0.726 24.951 1.00 67.38 95 ASN A C 1
ATOM 667 O O . ASN A 1 95 ? -6.667 -0.809 25.876 1.00 67.38 95 ASN A O 1
ATOM 671 N N . ALA A 1 96 ? -7.377 0.223 24.013 1.00 64.94 96 ALA A N 1
ATOM 672 C CA . ALA A 1 96 ? -6.258 1.164 23.92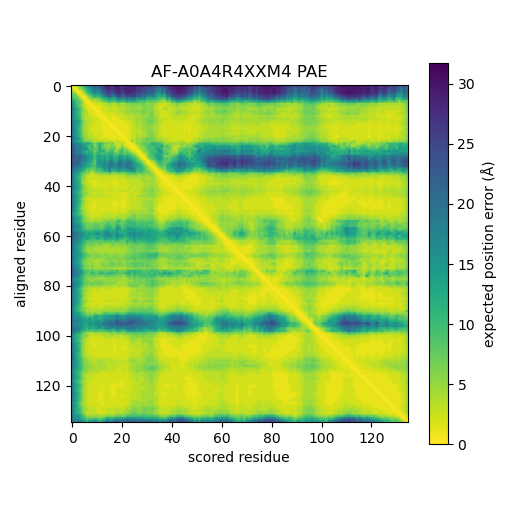6 1.00 64.94 96 ALA A CA 1
ATOM 673 C C . ALA A 1 96 ? -6.700 2.628 24.061 1.00 64.94 96 ALA A C 1
ATOM 675 O O . ALA A 1 96 ? -6.370 3.457 23.229 1.00 64.94 96 ALA A O 1
ATOM 676 N N . ASN A 1 97 ? -7.468 2.969 25.102 1.00 69.00 97 ASN A N 1
ATOM 677 C CA . ASN A 1 97 ? -7.784 4.364 25.468 1.00 69.00 97 ASN A CA 1
ATOM 678 C C . ASN A 1 97 ? -8.283 5.269 24.310 1.00 69.00 97 ASN A C 1
ATOM 680 O O . ASN A 1 97 ? -8.054 6.476 24.325 1.00 69.00 97 ASN A O 1
ATOM 684 N N . GLY A 1 98 ? -8.986 4.706 23.320 1.00 67.31 98 GLY A N 1
ATOM 685 C CA . GLY A 1 98 ? -9.494 5.443 22.155 1.00 67.31 98 GLY A CA 1
ATOM 686 C C . GLY A 1 98 ? -8.574 5.454 20.926 1.00 67.31 98 GLY A C 1
ATOM 687 O O . GLY A 1 98 ? -8.947 6.044 19.913 1.00 67.31 98 GLY A O 1
ATOM 688 N N . GLU A 1 99 ? -7.420 4.788 20.983 1.00 79.38 99 GLU A N 1
ATOM 689 C CA . GLU A 1 99 ? -6.524 4.576 19.845 1.00 79.38 99 GLU A CA 1
ATOM 690 C C . GLU A 1 99 ? -7.137 3.618 18.814 1.00 79.38 99 GLU A C 1
ATOM 692 O O . GLU A 1 99 ? -8.007 2.790 19.109 1.00 79.38 99 GLU A O 1
ATOM 697 N N . SER A 1 100 ? -6.684 3.746 17.573 1.00 87.00 100 SER A N 1
ATOM 698 C CA . SER A 1 100 ? -7.107 2.916 16.452 1.00 87.00 100 SER A CA 1
ATOM 699 C C . SER A 1 100 ? -6.035 1.876 16.143 1.00 87.00 100 SER A C 1
ATOM 701 O O . SER A 1 100 ? -4.842 2.117 16.313 1.00 87.00 100 SER A O 1
ATOM 703 N N . GLU A 1 101 ? -6.458 0.717 15.651 1.00 87.75 101 GLU A N 1
ATOM 704 C CA . GLU A 1 101 ? -5.579 -0.149 14.874 1.00 87.75 101 GLU A CA 1
ATOM 705 C C . GLU A 1 101 ? -5.425 0.477 13.486 1.00 87.75 101 GLU A C 1
ATOM 707 O O . GLU A 1 101 ? -6.412 0.717 12.780 1.00 87.75 101 GLU A O 1
ATOM 712 N N . ILE A 1 102 ? -4.188 0.781 13.130 1.00 90.38 102 ILE A N 1
ATOM 713 C CA . ILE A 1 102 ? -3.782 1.375 11.868 1.00 90.38 102 ILE A CA 1
ATOM 714 C C . ILE A 1 102 ? -3.178 0.270 11.023 1.00 90.38 102 ILE A C 1
ATOM 716 O O . ILE A 1 102 ? -2.346 -0.499 11.501 1.00 90.38 102 ILE A O 1
ATOM 720 N N . VAL A 1 103 ? -3.589 0.212 9.763 1.00 92.94 103 VAL A N 1
ATOM 721 C CA . VAL A 1 103 ? -2.940 -0.634 8.763 1.00 92.94 103 VAL A CA 1
ATOM 722 C C . VAL A 1 103 ? -2.184 0.274 7.820 1.00 92.94 103 VAL A C 1
ATOM 724 O O . VAL A 1 103 ? -2.738 1.274 7.359 1.00 92.94 103 VAL A O 1
ATOM 727 N N . GLN A 1 104 ? -0.934 -0.075 7.542 1.00 94.44 104 GLN A N 1
ATOM 728 C CA . GLN A 1 104 ? -0.078 0.649 6.620 1.00 94.44 104 GLN A CA 1
ATOM 729 C C . GLN A 1 104 ? 0.481 -0.297 5.563 1.00 94.44 104 GLN A C 1
ATOM 731 O O . GLN A 1 104 ? 0.905 -1.413 5.861 1.00 94.44 104 GLN A O 1
ATOM 736 N N . ILE A 1 105 ? 0.486 0.170 4.317 1.00 95.56 105 ILE A N 1
ATOM 737 C CA . ILE A 1 105 ? 1.170 -0.480 3.206 1.00 95.56 105 ILE A CA 1
ATOM 738 C C . ILE A 1 105 ? 2.248 0.451 2.690 1.00 95.56 105 ILE A C 1
ATOM 740 O O . ILE A 1 105 ? 1.950 1.562 2.254 1.00 95.56 105 ILE A O 1
ATOM 744 N N . GLU A 1 106 ? 3.486 -0.020 2.713 1.00 95.62 106 GLU A N 1
ATOM 745 C CA . GLU A 1 106 ? 4.641 0.679 2.170 1.00 95.62 106 GLU A CA 1
ATOM 746 C C . GLU A 1 106 ? 5.165 -0.037 0.927 1.00 95.62 106 GLU A C 1
ATOM 748 O O . GLU A 1 106 ? 5.251 -1.265 0.879 1.00 95.62 106 GLU A O 1
ATOM 753 N N . ILE A 1 107 ? 5.549 0.753 -0.073 1.00 96.25 107 ILE A N 1
ATOM 754 C CA . ILE A 1 107 ? 6.359 0.304 -1.198 1.00 96.25 107 ILE A CA 1
ATOM 755 C C . ILE A 1 107 ? 7.633 1.134 -1.240 1.00 96.25 107 ILE A C 1
ATOM 757 O O . ILE A 1 107 ? 7.572 2.359 -1.346 1.00 96.25 107 ILE A O 1
ATOM 761 N N . MET A 1 108 ? 8.777 0.454 -1.219 1.00 96.31 108 MET A N 1
ATOM 762 C CA . MET A 1 108 ? 10.108 1.048 -1.332 1.00 96.31 108 MET A CA 1
ATOM 763 C C . MET A 1 108 ? 10.813 0.491 -2.570 1.00 96.31 108 MET A C 1
ATOM 765 O O . MET A 1 108 ? 11.089 -0.702 -2.663 1.00 96.31 108 MET A O 1
ATOM 769 N N . ASN A 1 109 ? 11.122 1.352 -3.537 1.00 95.88 109 ASN A N 1
ATOM 770 C CA . ASN A 1 109 ? 11.722 0.977 -4.816 1.00 95.88 109 ASN A CA 1
ATOM 771 C C . ASN A 1 109 ? 13.232 1.267 -4.823 1.00 95.88 109 ASN A C 1
ATOM 773 O O . ASN A 1 109 ? 13.699 2.229 -5.440 1.00 95.88 109 ASN A O 1
ATOM 777 N N . MET A 1 110 ? 14.010 0.424 -4.140 1.00 94.44 110 MET A N 1
ATOM 778 C CA . MET A 1 110 ? 15.477 0.542 -4.102 1.00 94.44 110 MET A CA 1
ATOM 779 C C . MET A 1 110 ? 16.105 0.335 -5.484 1.00 94.44 110 MET A C 1
ATOM 781 O O . MET A 1 110 ? 17.110 0.965 -5.808 1.00 94.44 110 MET A O 1
ATOM 785 N N . GLY A 1 111 ? 15.492 -0.516 -6.313 1.00 93.88 111 GLY A N 1
ATOM 786 C CA . GLY A 1 111 ? 15.930 -0.786 -7.684 1.00 93.88 111 GLY A CA 1
ATOM 787 C C . GLY A 1 111 ? 15.692 0.359 -8.668 1.00 93.88 111 GLY A C 1
ATOM 788 O O . GLY A 1 111 ? 16.169 0.291 -9.799 1.00 93.88 111 GLY A O 1
ATOM 789 N N . ARG A 1 112 ? 14.966 1.411 -8.258 1.00 94.38 112 ARG A N 1
ATOM 790 C CA . ARG A 1 112 ? 14.568 2.554 -9.097 1.00 94.38 112 ARG A CA 1
ATOM 791 C C . ARG A 1 112 ? 13.931 2.129 -10.424 1.00 94.38 112 ARG A C 1
ATOM 793 O O . ARG A 1 112 ? 14.125 2.782 -11.450 1.00 94.38 112 ARG A O 1
ATOM 800 N N . VAL A 1 113 ? 13.166 1.036 -10.415 1.00 93.94 113 VAL A N 1
ATOM 801 C CA . VAL A 1 113 ? 12.446 0.592 -11.613 1.00 93.94 113 VAL A CA 1
ATOM 802 C C . VAL A 1 113 ? 11.376 1.625 -11.998 1.00 93.94 113 VAL A C 1
ATOM 804 O O . VAL A 1 113 ? 10.871 2.314 -11.107 1.00 93.94 113 VAL A O 1
ATOM 807 N N . PRO A 1 114 ? 11.009 1.769 -13.286 1.00 94.06 114 PRO A N 1
ATOM 808 C CA . PRO A 1 114 ? 9.973 2.712 -13.709 1.00 94.06 114 PRO A CA 1
ATOM 809 C C . PRO A 1 114 ? 8.592 2.318 -13.159 1.00 94.06 114 PRO A C 1
ATOM 811 O O . PRO A 1 114 ? 7.879 1.510 -13.752 1.00 94.06 114 PRO A O 1
ATOM 814 N N . MET A 1 115 ? 8.220 2.877 -12.010 1.00 94.25 115 MET A N 1
ATOM 815 C CA . MET A 1 115 ? 6.935 2.653 -11.346 1.00 94.25 115 MET A CA 1
ATOM 816 C C . MET A 1 115 ? 6.542 3.862 -10.496 1.00 94.25 115 MET A C 1
ATOM 818 O O . MET A 1 115 ? 7.391 4.684 -10.150 1.00 94.25 115 MET A O 1
ATOM 822 N N . ASP A 1 116 ? 5.268 3.925 -10.117 1.00 93.88 116 ASP A N 1
ATOM 823 C CA . ASP A 1 116 ? 4.750 4.861 -9.120 1.00 93.88 116 ASP A CA 1
ATOM 824 C C . ASP A 1 116 ? 4.506 4.104 -7.798 1.00 93.88 116 ASP A C 1
ATOM 826 O O . ASP A 1 116 ? 3.541 3.333 -7.700 1.00 93.88 116 ASP A O 1
ATOM 830 N N . PRO A 1 117 ? 5.368 4.286 -6.775 1.00 95.19 117 PRO A N 1
ATOM 831 C CA . PRO A 1 117 ? 5.192 3.631 -5.483 1.00 95.19 117 PRO A CA 1
ATOM 832 C C . PRO A 1 117 ? 3.863 3.979 -4.807 1.00 95.19 117 PRO A C 1
ATOM 834 O O . PRO A 1 117 ? 3.288 3.117 -4.149 1.00 95.19 117 PRO A O 1
ATOM 837 N N . CYS A 1 11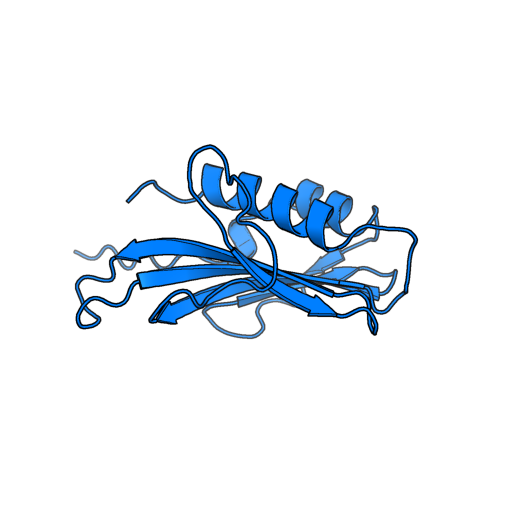8 ? 3.345 5.201 -4.978 1.00 94.00 118 CYS A N 1
ATOM 838 C CA . CYS A 1 118 ? 2.085 5.600 -4.359 1.00 94.00 118 CYS A CA 1
ATOM 839 C C . CYS A 1 118 ? 0.893 4.950 -5.046 1.00 94.00 118 CYS A C 1
ATOM 841 O O . CYS A 1 118 ? 0.050 4.377 -4.361 1.00 94.00 118 CYS A O 1
ATOM 843 N N . ALA A 1 119 ? 0.840 4.961 -6.380 1.00 94.06 119 ALA A N 1
ATOM 844 C CA . ALA A 1 119 ? -0.237 4.288 -7.105 1.00 94.06 119 ALA A CA 1
ATOM 845 C C . ALA A 1 119 ? -0.297 2.787 -6.765 1.00 94.06 119 ALA A C 1
ATOM 847 O O . ALA A 1 119 ? -1.377 2.245 -6.509 1.00 94.06 119 ALA A O 1
ATOM 848 N N . ASN A 1 120 ? 0.862 2.125 -6.688 1.00 95.62 120 ASN A N 1
ATOM 849 C CA . ASN A 1 120 ? 0.933 0.711 -6.326 1.00 95.62 120 ASN A CA 1
ATOM 850 C C . ASN A 1 120 ? 0.548 0.475 -4.853 1.00 95.62 120 ASN A C 1
ATOM 852 O O . ASN A 1 120 ? -0.219 -0.450 -4.573 1.00 95.62 120 ASN A O 1
ATOM 856 N N . ALA A 1 121 ? 1.001 1.323 -3.920 1.00 95.75 121 ALA A N 1
ATOM 857 C CA . ALA A 1 121 ? 0.653 1.212 -2.502 1.00 95.75 121 ALA A CA 1
ATOM 858 C C . ALA A 1 121 ? -0.849 1.438 -2.274 1.00 95.75 121 ALA A C 1
ATOM 860 O O . ALA A 1 121 ? -1.481 0.677 -1.545 1.00 95.75 121 ALA A O 1
ATOM 861 N N . THR A 1 122 ? -1.458 2.418 -2.951 1.00 94.94 122 THR A N 1
ATOM 862 C CA . THR A 1 122 ? -2.906 2.668 -2.892 1.00 94.94 122 THR A CA 1
ATOM 863 C C . THR A 1 122 ? -3.707 1.482 -3.429 1.00 94.94 122 THR A C 1
ATOM 865 O O . THR A 1 122 ? -4.675 1.067 -2.792 1.00 94.94 122 THR A O 1
ATOM 868 N N . LYS A 1 123 ? -3.294 0.885 -4.555 1.00 94.94 123 LYS A N 1
ATOM 869 C CA . LYS A 1 123 ? -3.956 -0.307 -5.110 1.00 94.94 123 LYS A CA 1
ATOM 870 C C . LYS A 1 123 ? -3.893 -1.489 -4.140 1.00 94.94 123 LYS A C 1
ATOM 872 O O . LYS A 1 123 ? -4.897 -2.172 -3.943 1.00 94.94 123 LYS A O 1
ATOM 877 N N . LEU A 1 124 ? -2.737 -1.732 -3.520 1.00 95.19 124 LEU A N 1
ATOM 878 C CA . LEU A 1 124 ? -2.614 -2.765 -2.489 1.00 95.19 124 LEU A CA 1
ATOM 879 C C . LEU A 1 124 ? -3.470 -2.444 -1.260 1.00 95.19 124 LEU A C 1
ATOM 881 O O . LEU A 1 124 ? -4.115 -3.342 -0.726 1.00 95.19 124 LEU A O 1
ATOM 885 N N . ALA A 1 125 ? -3.526 -1.178 -0.839 1.00 95.00 125 ALA A N 1
ATOM 886 C CA . ALA A 1 125 ? -4.307 -0.756 0.322 1.00 95.00 125 ALA A CA 1
ATOM 887 C C . ALA A 1 125 ? -5.805 -0.999 0.103 1.00 95.00 125 ALA A C 1
ATOM 889 O O . ALA A 1 125 ? -6.484 -1.513 0.989 1.00 95.00 125 ALA A O 1
ATOM 890 N N . GLN A 1 126 ? -6.305 -0.734 -1.106 1.00 94.19 126 GLN A N 1
ATOM 891 C CA . GLN A 1 126 ? -7.675 -1.068 -1.503 1.00 94.19 126 GLN A CA 1
ATOM 892 C C . GLN A 1 126 ? -7.956 -2.577 -1.406 1.00 94.19 126 GLN A C 1
ATOM 894 O O . GLN A 1 126 ? -8.999 -2.980 -0.891 1.00 94.19 126 GLN A O 1
ATOM 899 N N . GLN A 1 127 ? -7.026 -3.423 -1.857 1.00 93.50 127 GLN A N 1
ATOM 900 C CA . GLN A 1 127 ? -7.186 -4.880 -1.792 1.00 93.50 127 GLN A CA 1
ATOM 901 C C . GLN A 1 127 ? -7.124 -5.415 -0.361 1.00 93.50 127 GLN A C 1
ATOM 903 O O . GLN A 1 127 ? -7.965 -6.225 0.027 1.00 93.50 127 GLN A O 1
ATOM 908 N N . ALA A 1 128 ? -6.163 -4.942 0.433 1.00 92.69 128 ALA A N 1
ATOM 909 C CA . ALA A 1 128 ? -6.059 -5.288 1.844 1.00 92.69 128 ALA A CA 1
ATOM 910 C C . ALA A 1 128 ? -7.334 -4.892 2.592 1.00 92.69 128 ALA A C 1
ATOM 912 O O . ALA A 1 128 ? -7.904 -5.707 3.315 1.00 92.69 128 ALA A O 1
ATOM 913 N N . ARG A 1 129 ? -7.843 -3.674 2.360 1.00 91.19 129 ARG A N 1
ATOM 914 C CA . ARG A 1 129 ? -9.083 -3.201 2.982 1.00 91.19 129 ARG A CA 1
ATOM 915 C C . ARG A 1 129 ? -10.281 -4.083 2.648 1.00 91.19 129 ARG A C 1
ATOM 917 O O . ARG A 1 129 ? -11.087 -4.337 3.533 1.00 91.19 129 ARG A O 1
ATOM 924 N N . ALA A 1 130 ? -10.392 -4.556 1.409 1.00 89.25 130 ALA A N 1
ATOM 925 C CA . ALA A 1 130 ? -11.491 -5.424 0.989 1.00 89.25 130 ALA A CA 1
ATOM 926 C C . ALA A 1 130 ? -11.471 -6.811 1.662 1.00 89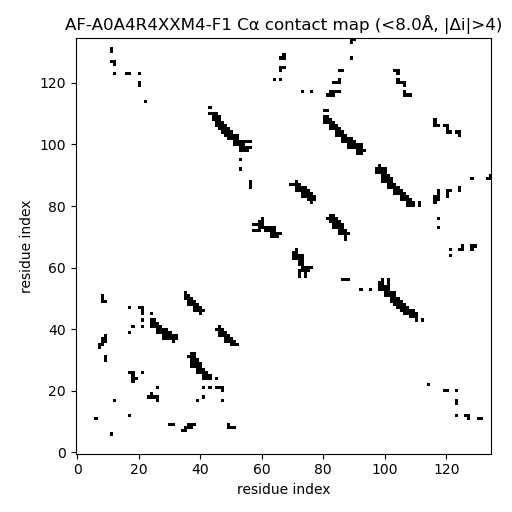.25 130 ALA A C 1
ATOM 928 O O . ALA A 1 130 ? -12.505 -7.473 1.726 1.00 89.25 130 ALA A O 1
ATOM 929 N N . LYS A 1 131 ? -10.307 -7.260 2.143 1.00 88.38 131 LYS A N 1
ATOM 930 C CA . LYS A 1 131 ? -10.127 -8.563 2.801 1.00 88.38 131 LYS A CA 1
ATOM 931 C C . LYS A 1 131 ? -10.167 -8.496 4.317 1.00 88.38 131 LYS A C 1
ATOM 933 O O . LYS A 1 131 ? -10.456 -9.497 4.970 1.00 88.38 131 LYS A O 1
ATOM 938 N N . LEU A 1 132 ? -9.854 -7.336 4.877 1.00 86.62 132 LEU A N 1
ATOM 939 C CA . LEU A 1 132 ? -9.974 -7.115 6.302 1.00 86.62 132 LEU A CA 1
ATOM 940 C C . LEU A 1 132 ? -11.456 -7.026 6.694 1.00 86.62 132 LEU A C 1
ATOM 942 O O . LEU A 1 132 ? -12.235 -6.372 5.995 1.00 86.62 132 LEU A O 1
ATOM 946 N N . PRO A 1 133 ? -11.872 -7.668 7.798 1.00 79.94 133 PRO A N 1
ATOM 947 C CA . PRO A 1 133 ? -13.237 -7.558 8.280 1.00 79.94 133 PRO A CA 1
ATOM 948 C C . PRO A 1 133 ? -13.610 -6.101 8.524 1.00 79.94 133 PRO A C 1
ATOM 950 O O . PRO A 1 133 ? -12.881 -5.358 9.175 1.00 79.94 133 PRO A O 1
ATOM 953 N N . THR A 1 134 ? -14.779 -5.697 8.0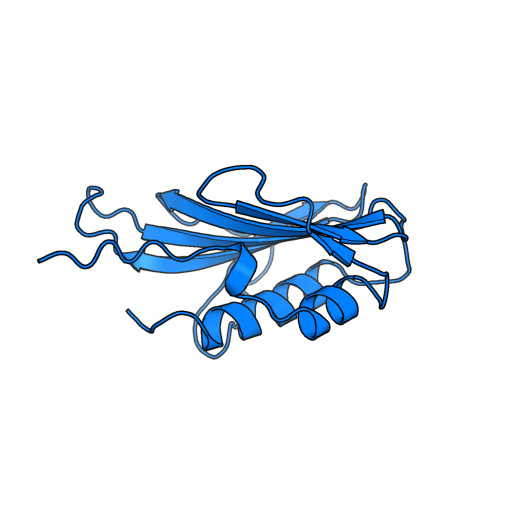42 1.00 69.75 134 THR A N 1
ATOM 954 C CA . THR A 1 134 ? -15.360 -4.421 8.449 1.00 69.75 134 THR A CA 1
ATOM 955 C C . THR A 1 134 ? -15.624 -4.467 9.949 1.00 69.75 134 THR A C 1
ATOM 957 O O . THR A 1 134 ? -16.336 -5.360 10.417 1.00 69.75 134 THR A O 1
ATOM 960 N N . ALA A 1 135 ? -15.017 -3.537 10.681 1.00 59.03 135 ALA A N 1
ATOM 961 C CA . ALA A 1 135 ? -15.273 -3.333 12.101 1.00 59.03 135 ALA A CA 1
ATOM 962 C C . ALA A 1 135 ? -16.670 -2.765 12.365 1.00 59.03 135 ALA A C 1
ATOM 964 O O . ALA A 1 135 ? -17.162 -1.993 11.508 1.00 59.03 135 ALA A O 1
#